Protein AF-J8PWW9-F1 (afdb_monomer_lite)

Foldseek 3Di:
DDDDDPDDDPPPVVVVVVVVVVVVVVVVVVLVVLVVPQDCVLCPQQQPPPDDDDDDPDDDDDDDDDPPPPPDPDDPVSHRDSVSSVVSSVVVVVVVVVVVVVVQVVQLVVLVVVVVVCVVVVNDDPPDDSPDDPVQVVCLVVLDDDNVVVPVPDDDDDDDPPPDPDPDDPDDDDDDD

Structure (mmCIF, N/CA/C/O backbone):
data_AF-J8PWW9-F1
#
_entry.id   AF-J8PWW9-F1
#
loop_
_atom_site.group_PDB
_atom_site.id
_atom_site.type_symbol
_atom_site.label_atom_id
_atom_site.label_alt_id
_atom_site.label_comp_id
_atom_site.label_asym_id
_atom_site.label_entity_id
_atom_site.label_seq_id
_atom_site.pdbx_PDB_ins_code
_atom_site.Cartn_x
_atom_site.Cartn_y
_atom_site.Cartn_z
_atom_site.occupancy
_atom_site.B_iso_or_equiv
_atom_site.auth_seq_id
_atom_site.auth_comp_id
_atom_site.auth_asym_id
_atom_site.auth_atom_id
_atom_site.pdbx_PDB_model_num
ATOM 1 N N . MET A 1 1 ? 54.113 -36.317 -34.801 1.00 42.38 1 MET A N 1
ATOM 2 C CA . MET A 1 1 ? 52.653 -36.219 -35.008 1.00 42.38 1 MET A CA 1
ATOM 3 C C . MET A 1 1 ? 52.014 -35.922 -33.661 1.00 42.38 1 MET A C 1
ATOM 5 O O . MET A 1 1 ? 51.832 -36.838 -32.875 1.00 42.38 1 MET A O 1
ATOM 9 N N . SER A 1 2 ? 51.782 -34.647 -33.346 1.00 38.81 2 SER A N 1
ATOM 10 C CA . SER A 1 2 ? 51.121 -34.211 -32.109 1.00 38.81 2 SER A CA 1
ATOM 11 C C . SER A 1 2 ? 49.740 -33.668 -32.465 1.00 38.81 2 SER A C 1
ATOM 13 O O . SER A 1 2 ? 49.610 -32.582 -33.026 1.00 38.81 2 SER A O 1
ATOM 15 N N . SER A 1 3 ? 48.723 -34.479 -32.206 1.00 50.66 3 SER A N 1
ATOM 16 C CA . SER A 1 3 ? 47.309 -34.179 -32.407 1.00 50.66 3 SER A CA 1
ATOM 17 C C . SER A 1 3 ? 46.815 -33.179 -31.358 1.00 50.66 3 SER A C 1
ATOM 19 O O . SER A 1 3 ? 46.831 -33.467 -30.164 1.00 50.66 3 SER A O 1
ATOM 21 N N . ILE A 1 4 ? 46.377 -32.008 -31.820 1.00 52.16 4 ILE A N 1
ATOM 22 C CA . ILE A 1 4 ? 45.675 -30.998 -31.020 1.00 52.16 4 ILE A CA 1
ATOM 23 C C . ILE A 1 4 ? 44.234 -31.490 -30.808 1.00 52.16 4 ILE A C 1
ATOM 25 O O . ILE A 1 4 ? 43.576 -31.813 -31.801 1.00 52.16 4 ILE A O 1
ATOM 29 N N . PRO A 1 5 ? 43.705 -31.554 -29.573 1.00 50.34 5 PRO A N 1
ATOM 30 C CA . PRO A 1 5 ? 42.305 -31.882 -29.365 1.00 50.34 5 PRO A CA 1
ATOM 31 C C . PRO A 1 5 ? 41.443 -30.675 -29.755 1.00 50.34 5 PRO A C 1
ATOM 33 O O . PRO A 1 5 ? 41.439 -29.642 -29.088 1.00 50.34 5 PRO A O 1
ATOM 36 N N . VAL A 1 6 ? 40.712 -30.808 -30.862 1.00 56.56 6 VAL A N 1
ATOM 37 C CA . VAL A 1 6 ? 39.581 -29.939 -31.204 1.00 56.56 6 VAL A CA 1
ATOM 38 C C . VAL A 1 6 ? 38.435 -30.301 -30.266 1.00 56.56 6 VAL A C 1
ATOM 40 O O . VAL A 1 6 ? 37.870 -31.387 -30.357 1.00 56.56 6 VAL A O 1
ATOM 43 N N . GLY A 1 7 ? 38.118 -29.398 -29.344 1.00 53.09 7 GLY A N 1
ATOM 44 C CA . GLY A 1 7 ? 37.083 -29.611 -28.340 1.00 53.09 7 GLY A CA 1
ATOM 45 C C . GLY A 1 7 ? 36.579 -28.301 -27.754 1.00 53.09 7 GLY A C 1
ATOM 46 O O . GLY A 1 7 ? 36.635 -28.113 -26.546 1.00 53.09 7 GLY A O 1
ATOM 47 N N . THR A 1 8 ? 36.082 -27.400 -28.602 1.00 55.12 8 THR A N 1
ATOM 48 C CA . THR A 1 8 ? 35.244 -26.287 -28.141 1.00 55.12 8 THR A CA 1
ATOM 49 C C . THR A 1 8 ? 33.968 -26.287 -28.961 1.00 55.12 8 THR A C 1
ATOM 51 O O . THR A 1 8 ? 33.931 -25.822 -30.097 1.00 55.12 8 THR A O 1
ATOM 54 N N . ASP A 1 9 ? 32.934 -26.876 -28.374 1.00 54.41 9 ASP A N 1
ATOM 55 C CA . ASP A 1 9 ? 31.590 -26.963 -28.925 1.00 54.41 9 ASP A CA 1
ATOM 56 C C . ASP A 1 9 ? 30.996 -25.544 -29.095 1.00 54.41 9 ASP A C 1
ATOM 58 O O . ASP A 1 9 ? 30.795 -24.839 -28.099 1.00 54.41 9 ASP A O 1
ATOM 62 N N . PRO A 1 10 ? 30.670 -25.082 -30.318 1.00 52.47 10 PRO A N 1
ATOM 63 C CA . PRO A 1 10 ? 30.084 -23.757 -30.548 1.00 52.47 10 PRO A CA 1
ATOM 64 C C . PRO A 1 10 ? 28.607 -23.658 -30.106 1.00 52.47 10 PRO A C 1
ATOM 66 O O . PRO A 1 10 ? 27.978 -22.611 -30.254 1.00 52.47 10 PRO A O 1
ATOM 69 N N . GLY A 1 11 ? 28.027 -24.729 -29.550 1.00 50.03 11 GLY A N 1
ATOM 70 C CA . GLY A 1 11 ? 26.614 -24.803 -29.161 1.00 50.03 11 GLY A CA 1
ATOM 71 C C . GLY A 1 11 ? 26.258 -24.182 -27.802 1.00 50.03 11 GLY A C 1
ATOM 72 O O . GLY A 1 11 ? 25.089 -23.871 -27.563 1.00 50.03 11 GLY A O 1
ATOM 73 N N . SER A 1 12 ? 27.234 -23.960 -26.915 1.00 50.62 12 SER A N 1
ATOM 74 C CA . SER A 1 12 ? 26.967 -23.511 -25.534 1.00 50.62 12 SER A CA 1
ATOM 75 C C . SER A 1 12 ? 26.625 -22.012 -25.429 1.00 50.62 12 SER A C 1
ATOM 77 O O . SER A 1 12 ? 25.841 -21.591 -24.575 1.00 50.62 12 SER A O 1
ATOM 79 N N . CYS A 1 13 ? 27.113 -21.176 -26.350 1.00 50.19 13 CYS A N 1
ATOM 80 C CA . CYS A 1 13 ? 26.814 -19.740 -26.335 1.00 50.19 13 CYS A CA 1
ATOM 81 C C . CYS A 1 13 ? 25.359 -19.440 -26.759 1.00 50.19 13 CYS A C 1
ATOM 83 O O . CYS A 1 13 ? 24.680 -18.634 -26.125 1.00 50.19 13 CYS A O 1
ATOM 85 N N . GLY A 1 14 ? 24.823 -20.143 -27.764 1.00 55.00 14 GLY A N 1
ATOM 86 C CA . GLY A 1 14 ? 23.484 -19.892 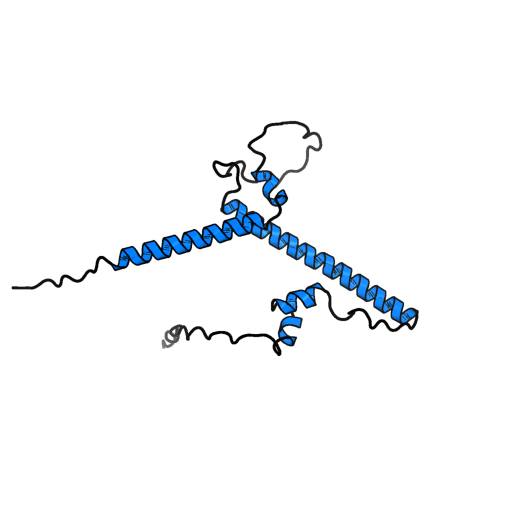-28.319 1.00 55.00 14 GLY A CA 1
ATOM 87 C C . GLY A 1 14 ? 22.311 -20.235 -27.389 1.00 55.00 14 GLY A C 1
ATOM 88 O O . GLY A 1 14 ? 21.260 -19.589 -27.456 1.00 55.00 14 GLY A O 1
ATOM 89 N N . ALA A 1 15 ? 22.469 -21.223 -26.504 1.00 58.00 15 ALA A N 1
ATOM 90 C CA . ALA A 1 15 ? 21.445 -21.586 -25.520 1.00 58.00 15 ALA A CA 1
ATOM 91 C C . ALA A 1 15 ? 21.308 -20.523 -24.413 1.00 58.00 15 ALA A C 1
ATOM 93 O O . ALA A 1 15 ? 20.187 -20.169 -24.031 1.00 58.00 15 ALA A O 1
ATOM 94 N N . ASN A 1 16 ? 22.434 -19.951 -23.975 1.00 62.50 16 ASN A N 1
ATOM 95 C CA . ASN A 1 16 ? 22.468 -18.883 -22.977 1.00 62.50 16 ASN A CA 1
ATOM 96 C C . ASN A 1 16 ? 21.781 -17.604 -23.484 1.00 62.50 16 ASN A C 1
ATOM 98 O O . ASN A 1 16 ? 20.900 -17.079 -22.806 1.00 62.50 16 ASN A O 1
ATOM 102 N N . PHE A 1 17 ? 22.042 -17.179 -24.728 1.00 67.88 17 PHE A N 1
ATOM 103 C CA . PHE A 1 17 ? 21.382 -15.997 -25.310 1.00 67.88 17 PHE A CA 1
ATOM 104 C C . PHE A 1 17 ? 19.859 -16.142 -25.448 1.00 67.88 17 PHE A C 1
ATOM 106 O O . PHE A 1 17 ? 19.117 -15.174 -25.259 1.00 67.88 17 PHE A O 1
ATOM 113 N N . LYS A 1 18 ? 19.360 -17.346 -25.764 1.00 75.69 18 LYS A N 1
ATOM 114 C CA . LYS A 1 18 ? 17.912 -17.614 -25.828 1.00 75.69 18 LYS A CA 1
ATOM 115 C C . LYS A 1 18 ? 17.270 -17.562 -24.444 1.00 75.69 18 LYS A C 1
ATOM 117 O O . LYS A 1 18 ? 16.161 -17.043 -24.312 1.00 75.69 18 LYS A O 1
ATOM 122 N N . ASN A 1 19 ? 17.949 -18.092 -23.427 1.00 83.56 19 ASN A N 1
ATOM 123 C CA . ASN A 1 19 ? 17.467 -18.029 -22.052 1.00 83.56 19 ASN A CA 1
ATOM 124 C C . ASN A 1 19 ? 17.477 -16.584 -21.534 1.00 83.56 19 ASN A C 1
ATOM 126 O O . ASN A 1 19 ? 16.477 -16.118 -20.994 1.00 83.56 19 ASN A O 1
ATOM 130 N N . ASP A 1 20 ? 18.536 -15.825 -21.811 1.00 90.81 20 ASP A N 1
ATOM 131 C CA . ASP A 1 20 ? 18.619 -14.414 -21.434 1.00 90.81 20 ASP A CA 1
ATOM 132 C C . ASP A 1 20 ? 17.569 -13.554 -22.123 1.00 90.81 20 ASP A C 1
ATOM 134 O O . ASP A 1 20 ? 16.954 -12.705 -21.478 1.00 90.81 20 ASP A O 1
ATOM 138 N N . ARG A 1 21 ? 17.281 -13.807 -23.402 1.00 92.06 21 ARG A N 1
ATOM 139 C CA . ARG A 1 21 ? 16.175 -13.130 -24.083 1.00 92.06 21 ARG A CA 1
ATOM 140 C C . ARG A 1 21 ? 14.848 -13.387 -23.366 1.00 92.06 21 ARG A C 1
ATOM 142 O O . ARG A 1 21 ? 14.196 -12.428 -22.970 1.00 92.06 21 ARG A O 1
ATOM 149 N N . LYS A 1 22 ? 14.523 -14.655 -23.083 1.00 92.75 22 LYS A N 1
ATOM 150 C CA . LYS A 1 22 ? 13.310 -15.027 -22.332 1.00 92.75 22 LYS A CA 1
ATOM 151 C C . LYS A 1 22 ? 13.265 -14.400 -20.935 1.00 92.75 22 LYS A C 1
ATOM 153 O O . LYS A 1 22 ? 12.196 -13.995 -20.490 1.00 92.75 22 LYS A O 1
ATOM 158 N N . ARG A 1 23 ? 14.398 -14.321 -20.229 1.00 94.81 23 ARG A N 1
ATOM 159 C CA . ARG A 1 23 ? 14.486 -13.677 -18.907 1.00 94.81 23 ARG A CA 1
ATOM 160 C C . ARG A 1 23 ? 14.200 -12.180 -18.991 1.00 94.81 23 ARG A C 1
ATOM 162 O O . ARG A 1 23 ? 13.409 -11.681 -18.196 1.00 94.81 23 ARG A O 1
ATOM 169 N N . ARG A 1 24 ? 14.800 -11.474 -19.955 1.00 93.69 24 ARG A N 1
ATOM 170 C CA . ARG A 1 24 ? 14.558 -10.036 -20.169 1.00 93.69 24 ARG A CA 1
ATOM 171 C C . ARG A 1 24 ? 13.111 -9.751 -20.548 1.00 93.69 24 ARG A C 1
ATOM 173 O O . ARG A 1 24 ? 12.552 -8.784 -20.044 1.00 93.69 24 ARG A O 1
ATOM 180 N N . ASP A 1 25 ? 12.521 -10.586 -21.397 1.00 94.19 25 ASP A N 1
ATOM 181 C CA . ASP A 1 25 ? 11.130 -10.428 -21.824 1.00 94.19 25 ASP A CA 1
ATOM 182 C C . ASP A 1 25 ? 10.190 -10.601 -20.620 1.00 94.19 25 ASP A C 1
ATOM 184 O O . ASP A 1 25 ? 9.437 -9.685 -20.309 1.00 94.19 25 ASP A O 1
ATOM 188 N N . LYS A 1 26 ? 10.373 -11.659 -19.814 1.00 95.94 26 LYS A N 1
ATOM 189 C CA . LYS A 1 26 ? 9.625 -11.846 -18.555 1.00 95.94 26 LYS A CA 1
ATOM 190 C C . LYS A 1 26 ? 9.756 -10.666 -17.587 1.00 95.94 26 LYS A C 1
ATOM 192 O O . LYS A 1 26 ? 8.779 -10.290 -16.950 1.00 95.94 26 LYS A O 1
ATOM 197 N N . ILE A 1 27 ? 10.956 -10.098 -17.436 1.00 95.31 27 ILE A N 1
ATOM 198 C CA . ILE A 1 27 ? 11.171 -8.919 -16.579 1.00 95.31 27 ILE A CA 1
ATOM 199 C C . ILE A 1 27 ? 10.399 -7.715 -17.125 1.00 95.31 27 ILE A C 1
ATOM 201 O O . ILE A 1 27 ? 9.770 -6.990 -16.358 1.00 95.31 27 ILE A O 1
ATOM 205 N N . ASN A 1 28 ? 10.424 -7.503 -18.441 1.00 94.12 28 ASN A N 1
ATOM 206 C CA . ASN A 1 28 ? 9.694 -6.406 -19.067 1.00 94.12 28 ASN A CA 1
ATOM 207 C C . ASN A 1 28 ? 8.186 -6.555 -18.884 1.00 94.12 28 ASN A C 1
ATOM 209 O O . ASN A 1 28 ? 7.540 -5.566 -18.547 1.00 94.12 28 ASN A O 1
ATOM 213 N N . ASP A 1 29 ? 7.659 -7.769 -19.040 1.00 96.00 29 ASP A N 1
ATOM 214 C CA . ASP A 1 29 ? 6.240 -8.059 -18.840 1.00 96.00 29 ASP A CA 1
ATOM 215 C C . ASP A 1 29 ? 5.812 -7.705 -17.409 1.00 96.00 29 ASP A C 1
ATOM 217 O O . ASP A 1 29 ? 4.815 -7.015 -17.216 1.00 96.00 29 ASP A O 1
ATOM 221 N N . ARG A 1 30 ? 6.618 -8.070 -16.400 1.00 96.31 30 ARG A N 1
ATOM 222 C CA . ARG A 1 30 ? 6.348 -7.715 -14.994 1.00 96.31 30 ARG A CA 1
ATOM 223 C C . ARG A 1 30 ? 6.423 -6.214 -14.723 1.00 96.31 30 ARG A C 1
ATOM 225 O O . ARG A 1 30 ? 5.617 -5.697 -13.958 1.00 96.31 30 ARG A O 1
ATOM 232 N N . ILE A 1 31 ? 7.354 -5.495 -15.353 1.00 94.88 31 ILE A N 1
ATOM 233 C CA . ILE A 1 31 ? 7.420 -4.027 -15.235 1.00 94.88 31 ILE A CA 1
ATOM 234 C C . ILE A 1 31 ? 6.180 -3.377 -15.874 1.00 94.88 31 ILE A C 1
ATOM 236 O O . ILE A 1 31 ? 5.662 -2.395 -15.351 1.00 94.88 31 ILE A O 1
ATOM 240 N N . GLN A 1 32 ? 5.685 -3.912 -16.991 1.00 92.81 32 GLN A N 1
ATOM 241 C CA . GLN A 1 32 ? 4.477 -3.395 -17.642 1.00 92.81 32 GLN A CA 1
ATOM 242 C C . GLN A 1 32 ? 3.203 -3.721 -16.856 1.00 92.81 32 GLN A C 1
ATOM 244 O O . GLN A 1 32 ? 2.330 -2.864 -16.735 1.00 92.81 32 GLN A O 1
ATOM 249 N N . GLU A 1 33 ? 3.116 -4.920 -16.280 1.00 95.31 33 GLU A N 1
ATOM 250 C CA . GLU A 1 33 ? 2.051 -5.293 -15.345 1.00 95.31 33 GLU A CA 1
ATOM 251 C C . GLU A 1 33 ? 2.013 -4.318 -14.161 1.00 95.31 33 GLU A C 1
ATOM 253 O O . GLU A 1 33 ? 0.958 -3.778 -13.837 1.00 95.31 33 GLU A O 1
ATOM 258 N N . LEU A 1 34 ? 3.174 -3.992 -13.588 1.00 94.81 34 LEU A N 1
ATOM 259 C CA . LEU A 1 34 ? 3.286 -3.043 -12.483 1.00 94.81 34 LEU A CA 1
ATOM 260 C C . LEU A 1 34 ? 2.765 -1.643 -12.846 1.00 94.81 34 LEU A C 1
ATOM 262 O O . LEU A 1 34 ? 2.011 -1.050 -12.078 1.00 94.81 34 LEU A O 1
ATOM 266 N N . LEU A 1 35 ? 3.087 -1.148 -14.045 1.00 93.00 35 LEU A N 1
ATOM 267 C CA . LEU A 1 35 ? 2.533 0.108 -14.566 1.00 93.00 35 LEU A CA 1
ATOM 268 C C . LEU A 1 35 ? 0.997 0.077 -14.665 1.00 93.00 35 LEU A C 1
ATOM 270 O O . LEU A 1 35 ? 0.364 1.118 -14.516 1.00 93.00 35 LEU A O 1
ATOM 274 N N . SER A 1 36 ? 0.391 -1.085 -14.926 1.00 92.69 36 SER A N 1
ATOM 275 C CA . SER A 1 36 ? -1.069 -1.205 -15.039 1.00 92.69 36 SER A CA 1
ATOM 276 C C . SER A 1 36 ? -1.799 -1.205 -13.692 1.00 92.69 36 SER A C 1
ATOM 278 O O . SER A 1 36 ? -2.957 -0.797 -13.637 1.00 92.69 36 SER A O 1
ATOM 280 N N . VAL A 1 37 ? -1.127 -1.641 -12.621 1.00 95.50 37 VAL A N 1
ATOM 281 C CA . VAL A 1 37 ? -1.698 -1.734 -11.266 1.00 95.50 37 VAL A CA 1
ATOM 282 C C . VAL A 1 37 ? -1.619 -0.398 -10.527 1.00 95.50 37 VAL A C 1
ATOM 284 O O . VAL A 1 37 ? -2.511 -0.068 -9.750 1.00 95.50 37 VAL A O 1
ATOM 287 N N . ILE A 1 38 ? -0.560 0.379 -10.760 1.00 93.81 38 ILE A N 1
ATOM 288 C CA . ILE A 1 38 ? -0.359 1.665 -10.089 1.00 93.81 38 ILE A CA 1
ATOM 289 C C . ILE A 1 38 ? -1.336 2.713 -10.664 1.00 93.81 38 ILE A C 1
ATOM 291 O O . ILE A 1 38 ? -1.395 2.885 -11.888 1.00 93.81 38 ILE A O 1
ATOM 295 N N . PRO A 1 39 ? -2.077 3.460 -9.821 1.00 94.00 39 PRO A N 1
ATOM 296 C CA . PRO A 1 39 ? -2.994 4.494 -10.285 1.00 94.00 39 PRO A CA 1
ATOM 297 C C . PRO A 1 39 ? -2.291 5.560 -11.128 1.00 94.00 39 PRO A C 1
ATOM 299 O O . PRO A 1 39 ? -1.172 5.981 -10.836 1.00 94.00 39 PRO A O 1
ATOM 302 N N . ARG A 1 40 ? -2.974 6.055 -12.167 1.00 89.44 40 ARG A N 1
ATOM 303 C CA . ARG A 1 40 ? -2.396 7.027 -13.115 1.00 89.44 40 ARG A CA 1
ATOM 304 C C . ARG A 1 40 ? -1.975 8.339 -12.455 1.00 89.44 40 ARG A C 1
ATOM 306 O O . ARG A 1 40 ? -1.079 8.999 -12.976 1.00 89.44 40 ARG A O 1
ATOM 313 N N . ASP A 1 41 ? -2.571 8.685 -11.318 1.00 90.50 41 ASP A N 1
ATOM 314 C CA . ASP A 1 41 ? -2.248 9.895 -10.560 1.00 90.50 41 ASP A CA 1
ATOM 315 C C . ASP A 1 41 ? -0.801 9.904 -10.054 1.00 90.50 41 ASP A C 1
ATOM 317 O O . ASP A 1 41 ? -0.160 10.953 -10.086 1.00 90.50 41 ASP A O 1
ATOM 321 N N . PHE A 1 42 ? -0.239 8.733 -9.725 1.00 90.94 42 PHE A N 1
ATOM 322 C CA . PHE A 1 42 ? 1.184 8.575 -9.383 1.00 90.94 42 PHE A CA 1
ATOM 323 C C . PHE A 1 42 ? 2.108 8.897 -10.567 1.00 90.94 42 PHE A C 1
ATOM 325 O O . PHE A 1 42 ? 3.300 9.146 -10.404 1.00 90.94 42 PHE A O 1
ATOM 332 N N . PHE A 1 43 ? 1.562 8.951 -11.784 1.00 89.31 43 PHE A N 1
ATOM 333 C CA . PHE A 1 43 ? 2.313 9.255 -12.993 1.00 89.31 43 PHE A CA 1
ATOM 334 C C . PHE A 1 43 ? 1.969 10.597 -13.642 1.00 89.31 43 PHE A C 1
ATOM 336 O O . PHE A 1 43 ? 2.481 10.895 -14.725 1.00 89.31 43 PHE A O 1
ATOM 343 N N . ARG A 1 44 ? 1.127 11.422 -13.010 1.00 84.94 44 ARG A N 1
ATOM 344 C CA . ARG A 1 44 ? 0.666 12.701 -13.574 1.00 84.94 44 ARG A CA 1
ATOM 345 C C . ARG A 1 44 ? 1.826 13.603 -14.007 1.00 84.94 44 ARG A C 1
ATOM 347 O O . ARG A 1 44 ? 1.814 14.124 -15.120 1.00 84.94 44 ARG A O 1
ATOM 354 N N . ASP A 1 45 ? 2.861 13.686 -13.173 1.00 80.62 45 ASP A N 1
ATOM 355 C CA . ASP A 1 45 ? 4.071 14.481 -13.424 1.00 80.62 45 ASP A CA 1
ATOM 356 C C . ASP A 1 45 ? 4.867 13.985 -14.652 1.00 80.62 45 ASP A C 1
ATOM 358 O O . ASP A 1 45 ? 5.629 14.744 -15.251 1.00 80.62 45 ASP A O 1
ATOM 362 N N . TYR A 1 46 ? 4.690 12.721 -15.056 1.00 76.50 46 TYR A N 1
ATOM 363 C CA . TYR A 1 46 ? 5.405 12.110 -16.183 1.00 76.50 46 TYR A CA 1
ATOM 364 C C . TYR A 1 46 ? 4.621 12.159 -17.501 1.00 76.50 46 TYR A C 1
ATOM 366 O O . TYR A 1 46 ? 5.241 12.163 -18.563 1.00 76.50 46 TYR A O 1
ATOM 374 N N . TYR A 1 47 ? 3.286 12.234 -17.453 1.00 72.81 47 TYR A N 1
ATOM 375 C CA . TYR A 1 47 ? 2.431 12.330 -18.646 1.00 72.81 47 TYR A CA 1
ATOM 376 C C . TYR A 1 47 ? 2.248 13.769 -19.167 1.00 72.81 47 TYR A C 1
ATOM 378 O O . TYR A 1 47 ? 1.865 13.968 -20.319 1.00 72.81 47 TYR A O 1
ATOM 386 N N . GLY A 1 48 ? 2.537 14.785 -18.349 1.00 61.25 48 GLY A N 1
ATOM 387 C CA . GLY A 1 48 ? 2.198 16.191 -18.616 1.00 61.25 48 GLY A CA 1
ATOM 388 C C . GLY A 1 48 ? 3.045 16.947 -19.650 1.00 61.25 48 GLY A C 1
ATOM 389 O O . GLY A 1 48 ? 2.881 18.154 -19.772 1.00 61.25 48 GLY A O 1
ATOM 390 N N . ASN A 1 49 ? 3.945 16.301 -20.401 1.00 56.94 49 ASN A N 1
ATOM 391 C CA . ASN A 1 49 ? 4.871 17.016 -21.297 1.00 56.94 49 ASN A CA 1
ATOM 392 C C . ASN A 1 49 ? 4.471 17.024 -22.790 1.00 56.94 49 ASN A C 1
ATOM 394 O O . ASN A 1 49 ? 5.269 17.443 -23.622 1.00 56.94 49 ASN A O 1
ATOM 398 N N . SER A 1 50 ? 3.275 16.544 -23.164 1.00 56.12 50 SER A N 1
ATOM 399 C CA . SER A 1 50 ? 2.802 16.545 -24.571 1.00 56.12 50 SER A CA 1
ATOM 400 C C . SER A 1 50 ? 1.696 17.560 -24.894 1.00 56.12 50 SER A C 1
ATOM 402 O O . SER A 1 50 ? 1.267 17.628 -26.040 1.00 56.12 50 SER A O 1
ATOM 404 N N . GLY A 1 51 ? 1.249 18.379 -23.940 1.00 48.34 51 GLY A N 1
ATOM 405 C CA . GLY A 1 51 ? 0.209 19.383 -24.183 1.00 48.34 51 GLY A CA 1
ATOM 406 C C . GLY A 1 51 ? 0.414 20.616 -23.319 1.00 48.34 51 GLY A C 1
ATOM 407 O O . GLY A 1 51 ? 0.096 20.616 -22.138 1.00 48.34 51 GLY A O 1
ATOM 408 N N . SER A 1 52 ? 0.964 21.666 -23.911 1.00 55.38 52 SER A N 1
ATOM 409 C CA . SER A 1 52 ? 1.087 22.995 -23.319 1.00 55.38 52 SER A CA 1
ATOM 410 C C . SER A 1 52 ? -0.266 23.569 -22.871 1.00 55.38 52 SER A C 1
ATOM 412 O O . SER A 1 52 ? -1.142 23.764 -23.714 1.00 55.38 52 SER A O 1
ATOM 414 N N . ASN A 1 53 ? -0.394 23.974 -21.605 1.00 43.91 53 ASN A N 1
ATOM 415 C CA . ASN A 1 53 ? -0.996 25.267 -21.274 1.00 43.91 53 ASN A CA 1
ATOM 416 C C . ASN A 1 53 ? -0.500 25.755 -19.906 1.00 43.91 53 ASN A C 1
ATOM 418 O O . ASN A 1 53 ? -0.815 25.197 -18.859 1.00 43.91 53 ASN A O 1
ATOM 422 N N . ASP A 1 54 ? 0.332 26.784 -19.970 1.00 52.34 54 ASP A N 1
ATOM 423 C CA . ASP A 1 54 ? 0.624 27.712 -18.894 1.00 52.34 54 ASP A CA 1
ATOM 424 C C . ASP A 1 54 ? -0.669 28.451 -18.527 1.00 52.34 54 ASP A C 1
ATOM 426 O O . ASP A 1 54 ? -1.126 29.301 -19.287 1.00 52.34 54 ASP A O 1
ATOM 430 N N . THR A 1 55 ? -1.308 28.108 -17.407 1.00 49.88 55 THR A N 1
ATOM 431 C CA . THR A 1 55 ? -2.132 29.077 -16.672 1.00 49.88 55 THR A CA 1
ATOM 432 C C . THR A 1 55 ? -2.323 28.644 -15.219 1.00 49.88 55 THR A C 1
ATOM 434 O O . THR A 1 55 ? -2.812 27.551 -14.946 1.00 49.88 55 THR A O 1
ATOM 437 N N . LEU A 1 56 ? -2.020 29.580 -14.310 1.00 48.34 56 LEU A N 1
ATOM 438 C CA . LEU A 1 56 ? -2.362 29.617 -12.879 1.00 48.34 56 LEU A CA 1
ATOM 439 C C . LEU A 1 56 ? -1.388 28.916 -11.917 1.00 48.34 56 LEU A C 1
ATOM 441 O O . LEU A 1 56 ? -1.750 28.013 -11.168 1.00 48.34 56 LEU A O 1
ATOM 445 N N . SER A 1 57 ? -0.164 29.444 -11.850 1.00 45.31 57 SER A N 1
ATOM 446 C CA . SER A 1 57 ? 0.631 29.437 -10.617 1.00 45.31 57 SER A CA 1
ATOM 447 C C . SER A 1 57 ? 0.753 30.870 -10.099 1.00 45.31 57 SER A C 1
ATOM 449 O O . SER A 1 57 ? 1.784 31.517 -10.269 1.00 45.31 57 SER A O 1
ATOM 451 N N . GLU A 1 58 ? -0.299 31.359 -9.446 1.00 43.56 58 GLU A N 1
ATOM 452 C CA . GLU A 1 58 ? -0.209 32.521 -8.566 1.00 43.56 58 GLU A CA 1
ATOM 453 C C . GLU A 1 58 ? -0.700 32.128 -7.176 1.00 43.56 58 GLU A C 1
ATOM 455 O O . GLU A 1 58 ? -1.895 31.974 -6.938 1.00 43.56 58 GLU A O 1
ATOM 460 N N . SER A 1 59 ? 0.252 31.882 -6.276 1.00 43.16 59 SER A N 1
ATOM 461 C CA . SER A 1 59 ? 0.311 32.452 -4.921 1.00 43.16 59 SER A CA 1
ATOM 462 C C . SER A 1 59 ? 1.329 31.698 -4.058 1.00 43.16 59 SER A C 1
ATOM 464 O O . SER A 1 59 ? 1.318 30.473 -3.966 1.00 43.16 59 SER A O 1
ATOM 466 N N . THR A 1 60 ? 2.154 32.482 -3.357 1.00 46.00 60 THR A N 1
ATOM 467 C CA . THR A 1 60 ? 3.072 32.139 -2.246 1.00 46.00 60 THR A CA 1
ATOM 468 C C . THR A 1 60 ? 4.574 32.110 -2.589 1.00 46.00 60 THR A C 1
ATOM 470 O O . THR A 1 60 ? 5.129 31.067 -2.938 1.00 46.00 60 THR A O 1
ATOM 473 N N . PRO A 1 61 ? 5.288 33.242 -2.421 1.00 43.97 61 PRO A N 1
ATOM 474 C CA . PRO A 1 61 ? 6.744 33.265 -2.408 1.00 43.97 61 PRO A CA 1
ATOM 475 C C . PRO A 1 61 ? 7.237 32.831 -1.020 1.00 43.97 61 PRO A C 1
ATOM 477 O O . PRO A 1 61 ? 7.210 33.618 -0.079 1.00 43.97 61 PRO A O 1
ATOM 480 N N . GLY A 1 62 ? 7.670 31.577 -0.864 1.00 40.75 62 GLY A N 1
ATOM 481 C CA . GLY A 1 62 ? 8.260 31.149 0.410 1.00 40.75 62 GLY A CA 1
ATOM 482 C C . GLY A 1 62 ? 8.189 29.662 0.730 1.00 40.75 62 GLY A C 1
ATOM 483 O O . GLY A 1 62 ? 7.729 29.303 1.804 1.00 40.75 62 GLY A O 1
ATOM 484 N N . ALA A 1 63 ? 8.666 28.790 -0.156 1.00 39.94 63 ALA A N 1
ATOM 485 C CA . ALA A 1 63 ? 9.024 27.427 0.235 1.00 39.94 63 ALA A CA 1
ATOM 486 C C . ALA A 1 63 ? 10.213 26.951 -0.607 1.00 39.94 63 ALA A C 1
ATOM 488 O O . ALA A 1 63 ? 10.075 26.441 -1.716 1.00 39.94 63 ALA A O 1
ATOM 489 N N . LEU A 1 64 ? 11.409 27.186 -0.071 1.00 43.41 64 LEU A N 1
ATOM 490 C CA . LEU A 1 64 ? 12.640 26.555 -0.521 1.00 43.41 64 LEU A CA 1
ATOM 491 C C . LEU A 1 64 ? 12.591 25.061 -0.172 1.00 43.41 64 LEU A C 1
ATOM 493 O O . LEU A 1 64 ? 12.405 24.710 0.989 1.00 43.41 64 LEU A O 1
ATOM 497 N N . GLY A 1 65 ? 12.859 24.210 -1.164 1.00 49.78 65 GLY A N 1
ATOM 498 C CA . GLY A 1 65 ? 13.388 22.862 -0.947 1.00 49.78 65 GLY A CA 1
ATOM 499 C C . GLY A 1 65 ? 12.445 21.714 -1.303 1.00 49.78 65 GLY A C 1
ATOM 500 O O . GLY A 1 65 ? 11.554 21.387 -0.532 1.00 49.78 65 GLY A O 1
ATOM 501 N N . LEU A 1 66 ? 12.745 21.060 -2.438 1.00 43.88 66 LEU A N 1
ATOM 502 C CA . LEU A 1 66 ? 12.656 19.605 -2.704 1.00 43.88 66 LEU A CA 1
ATOM 503 C C . LEU A 1 66 ? 11.975 19.196 -4.027 1.00 43.88 66 LEU A C 1
ATOM 505 O O . LEU A 1 66 ? 12.006 18.025 -4.390 1.00 43.88 66 LEU A O 1
ATOM 509 N N . SER A 1 67 ? 11.463 20.116 -4.842 1.00 43.94 67 SER A N 1
ATOM 510 C CA . SER A 1 67 ? 10.870 19.764 -6.147 1.00 43.94 67 SER A CA 1
ATOM 511 C C . SER A 1 67 ? 11.881 19.704 -7.303 1.00 43.94 67 SER A C 1
ATOM 513 O O . SER A 1 67 ? 11.574 20.067 -8.433 1.00 43.94 67 SER A O 1
ATOM 515 N N . SER A 1 68 ? 13.076 19.156 -7.073 1.00 47.78 68 SER A N 1
ATOM 516 C CA . SER A 1 68 ? 13.955 18.719 -8.170 1.00 47.78 68 SER A CA 1
ATOM 517 C C . SER A 1 68 ? 13.565 17.308 -8.630 1.00 47.78 68 SER A C 1
ATOM 519 O O . SER A 1 68 ? 14.410 16.419 -8.723 1.00 47.78 68 SER A O 1
ATOM 521 N N . LYS A 1 69 ? 12.273 17.074 -8.914 1.00 52.41 69 LYS A N 1
ATOM 522 C CA . LYS A 1 69 ? 11.859 15.903 -9.697 1.00 52.41 69 LYS A CA 1
ATOM 523 C C . LYS A 1 69 ? 12.387 16.129 -11.112 1.00 52.41 69 LYS A C 1
ATOM 525 O O . LYS A 1 69 ? 11.991 17.066 -11.800 1.00 52.41 69 LYS A O 1
ATOM 530 N N . THR A 1 70 ? 13.353 15.309 -11.502 1.00 50.84 70 THR A N 1
ATOM 531 C CA . THR A 1 70 ? 14.071 15.353 -12.777 1.00 50.84 70 THR A CA 1
ATOM 532 C C . THR A 1 70 ? 13.109 15.451 -13.964 1.00 50.84 70 THR A C 1
ATOM 534 O O . THR A 1 70 ? 12.444 14.497 -14.368 1.00 50.84 70 THR A O 1
ATOM 537 N N . LYS A 1 71 ? 13.044 16.665 -14.512 1.00 50.75 71 LYS A N 1
ATOM 538 C CA . LYS A 1 71 ? 12.233 17.088 -15.651 1.00 50.75 71 LYS A CA 1
ATOM 539 C C . LYS A 1 71 ? 12.611 16.277 -16.902 1.00 50.75 71 LYS A C 1
ATOM 541 O O . LYS A 1 71 ? 13.744 16.351 -17.362 1.00 50.75 71 LYS A O 1
ATOM 546 N N . GLY A 1 72 ? 11.655 15.526 -17.458 1.00 55.84 72 GLY A N 1
ATOM 547 C CA . GLY A 1 72 ? 11.663 15.100 -18.866 1.00 55.84 72 GLY A CA 1
ATOM 548 C C . GLY A 1 72 ? 12.465 13.848 -19.256 1.00 55.84 72 GLY A C 1
ATOM 549 O O . GLY A 1 72 ? 13.193 13.895 -20.239 1.00 55.84 72 GLY A O 1
ATOM 550 N N . THR A 1 73 ? 12.312 12.712 -18.563 1.00 56.62 73 THR A N 1
ATOM 551 C CA . THR A 1 73 ? 12.941 11.428 -18.976 1.00 56.62 73 THR A CA 1
ATOM 552 C C . THR A 1 73 ? 11.950 10.357 -19.454 1.00 56.62 73 THR A C 1
ATOM 554 O O . THR A 1 73 ? 12.271 9.168 -19.461 1.00 56.62 73 THR A O 1
ATOM 557 N N . GLY A 1 74 ? 10.734 10.752 -19.848 1.00 61.56 74 GLY A N 1
ATOM 558 C CA . GLY A 1 74 ? 9.755 9.838 -20.446 1.00 61.56 74 GLY A CA 1
ATOM 559 C C . GLY A 1 74 ? 10.283 9.164 -21.722 1.00 61.56 74 GLY A C 1
ATOM 560 O O . GLY A 1 74 ? 11.219 9.640 -22.366 1.00 61.56 74 GLY A O 1
ATOM 561 N N . THR A 1 75 ? 9.701 8.024 -22.083 1.00 66.25 75 THR A N 1
ATOM 562 C CA . THR A 1 75 ? 10.017 7.336 -23.348 1.00 66.25 75 THR A CA 1
ATOM 563 C C . THR A 1 75 ? 9.517 8.143 -24.556 1.00 66.25 75 THR A C 1
ATOM 565 O O . THR A 1 75 ? 8.747 9.086 -24.389 1.00 66.25 75 THR A O 1
ATOM 568 N N . LYS A 1 76 ? 9.932 7.785 -25.784 1.00 60.84 76 LYS A N 1
ATOM 569 C CA . LYS A 1 76 ? 9.533 8.491 -27.025 1.00 60.84 76 LYS A CA 1
ATOM 570 C C . LYS A 1 76 ? 8.012 8.652 -27.190 1.00 60.84 76 LYS A C 1
ATOM 572 O O . LYS A 1 76 ? 7.583 9.569 -27.875 1.00 60.84 76 LYS A O 1
ATOM 577 N N . ASP A 1 77 ? 7.228 7.808 -26.522 1.00 65.62 77 ASP A N 1
ATOM 578 C CA . ASP A 1 77 ? 5.763 7.804 -26.553 1.00 65.62 77 ASP A CA 1
ATOM 579 C C . ASP A 1 77 ? 5.119 8.652 -25.435 1.00 65.62 77 ASP A C 1
ATOM 581 O O . ASP A 1 77 ? 3.915 8.557 -25.203 1.00 65.62 77 ASP A O 1
ATOM 585 N N . GLY A 1 78 ? 5.910 9.404 -24.659 1.00 71.62 78 GLY A N 1
ATOM 586 C CA . GLY A 1 78 ? 5.436 10.163 -23.492 1.00 71.62 78 GLY A CA 1
ATOM 587 C C . GLY A 1 78 ? 5.048 9.291 -22.290 1.00 71.62 78 GLY A C 1
ATOM 588 O O . GLY A 1 78 ? 4.581 9.799 -21.275 1.00 71.62 78 GLY A O 1
ATOM 589 N N . LYS A 1 79 ? 5.249 7.971 -22.382 1.00 80.81 79 LYS A N 1
ATOM 590 C CA . LYS A 1 79 ? 4.977 7.012 -21.304 1.00 80.81 79 LYS A CA 1
ATOM 591 C C . LYS A 1 79 ? 6.124 6.972 -20.289 1.00 80.81 79 LYS A C 1
ATOM 593 O O . LYS A 1 79 ? 7.285 7.141 -20.694 1.00 80.81 79 LYS A O 1
ATOM 598 N N . PRO A 1 80 ? 5.833 6.688 -19.005 1.00 84.56 80 PRO A N 1
ATOM 599 C CA . PRO A 1 80 ? 6.854 6.591 -17.974 1.00 84.56 80 PRO A CA 1
ATOM 600 C C . PRO A 1 80 ? 7.896 5.523 -18.322 1.00 84.56 80 PRO A C 1
ATOM 602 O O . PRO A 1 80 ? 7.582 4.449 -18.839 1.00 84.56 80 PRO A O 1
ATOM 605 N N . ASN A 1 81 ? 9.162 5.836 -18.063 1.00 88.94 81 ASN A N 1
ATOM 606 C CA . ASN A 1 81 ? 10.275 4.920 -18.269 1.00 88.94 81 ASN A CA 1
ATOM 607 C C . ASN A 1 81 ? 10.330 3.847 -17.163 1.00 88.94 81 ASN A C 1
ATOM 609 O O . ASN A 1 81 ? 9.707 3.979 -16.113 1.00 88.94 81 ASN A O 1
ATOM 613 N N . LYS A 1 82 ? 11.115 2.780 -17.373 1.00 90.56 82 LYS A N 1
ATOM 614 C CA . LYS A 1 82 ? 11.219 1.666 -16.409 1.00 90.56 82 LYS A CA 1
ATOM 615 C C . LYS A 1 82 ? 11.646 2.116 -15.011 1.00 90.56 82 LYS A C 1
ATOM 617 O O . LYS A 1 82 ? 11.110 1.608 -14.037 1.00 90.56 82 LYS A O 1
ATOM 622 N N . GLY A 1 83 ? 12.580 3.064 -14.914 1.00 90.50 83 GLY A N 1
ATOM 623 C CA . GLY A 1 83 ? 13.007 3.623 -13.631 1.00 90.50 83 GLY A CA 1
ATOM 624 C C . GLY A 1 83 ? 11.859 4.333 -12.916 1.00 90.50 83 GLY A C 1
ATOM 625 O O . GLY A 1 83 ? 11.604 4.050 -11.756 1.00 90.50 83 GLY A O 1
ATOM 626 N N . GLN A 1 84 ? 11.104 5.164 -13.634 1.00 90.56 84 GLN A N 1
ATOM 627 C CA . GLN A 1 84 ? 9.931 5.871 -13.118 1.00 90.56 84 GLN A CA 1
ATOM 628 C C . GLN A 1 84 ? 8.832 4.904 -12.668 1.00 90.56 84 GLN A C 1
ATOM 630 O O . GLN A 1 84 ? 8.269 5.103 -11.600 1.00 90.56 84 GLN A O 1
ATOM 635 N N . ILE A 1 85 ? 8.563 3.838 -13.434 1.00 93.19 85 ILE A N 1
ATOM 636 C CA . ILE A 1 85 ? 7.599 2.794 -13.046 1.00 93.19 85 ILE A CA 1
ATOM 637 C C . ILE A 1 85 ? 8.008 2.154 -11.720 1.00 93.19 85 ILE A C 1
ATOM 639 O O . ILE A 1 85 ? 7.184 2.029 -10.821 1.00 93.19 85 ILE A O 1
ATOM 643 N N . LEU A 1 86 ? 9.281 1.781 -11.578 1.00 95.06 86 LEU A N 1
ATOM 644 C CA . LEU A 1 86 ? 9.787 1.153 -10.358 1.00 95.06 86 LEU A CA 1
ATOM 645 C C . LEU A 1 86 ? 9.784 2.119 -9.167 1.00 95.06 86 LEU A C 1
ATOM 647 O O . LEU A 1 86 ? 9.409 1.721 -8.070 1.00 95.06 86 LEU A O 1
ATOM 651 N N . THR A 1 87 ? 10.153 3.384 -9.371 1.00 93.94 87 THR A N 1
ATOM 652 C CA . THR A 1 87 ? 10.095 4.407 -8.318 1.00 93.94 87 THR A CA 1
ATOM 653 C C . THR A 1 87 ? 8.662 4.626 -7.840 1.00 93.94 87 THR A C 1
ATOM 655 O O . THR A 1 87 ? 8.407 4.574 -6.640 1.00 93.94 87 THR A O 1
ATOM 658 N N . GLN A 1 88 ? 7.720 4.801 -8.769 1.00 93.75 88 GLN A N 1
ATOM 659 C CA . GLN A 1 88 ? 6.312 5.005 -8.431 1.00 93.75 88 GLN A CA 1
ATOM 660 C C . GLN A 1 88 ? 5.665 3.761 -7.822 1.00 93.75 88 GLN A C 1
ATOM 662 O O . GLN A 1 88 ? 4.774 3.878 -6.988 1.00 93.75 88 GLN A O 1
ATOM 667 N N . ALA A 1 89 ? 6.147 2.564 -8.160 1.00 96.12 89 ALA A N 1
ATOM 668 C CA . ALA A 1 89 ? 5.715 1.340 -7.498 1.00 96.12 89 ALA A CA 1
ATOM 669 C C . ALA A 1 89 ? 6.040 1.339 -6.005 1.00 96.12 89 ALA A C 1
ATOM 671 O O . ALA A 1 89 ? 5.192 0.975 -5.195 1.00 96.12 89 ALA A O 1
ATOM 672 N N . VAL A 1 90 ? 7.255 1.756 -5.640 1.00 96.25 90 VAL A N 1
ATOM 673 C CA . VAL A 1 90 ? 7.663 1.844 -4.232 1.00 96.25 90 VAL A CA 1
ATOM 674 C C . VAL A 1 90 ? 6.820 2.889 -3.505 1.00 96.25 90 VAL A C 1
ATOM 676 O O . VAL A 1 90 ? 6.300 2.606 -2.430 1.00 96.25 90 VAL A O 1
ATOM 679 N N . GLU A 1 91 ? 6.618 4.055 -4.122 1.00 95.62 91 GLU A N 1
ATOM 680 C CA . GLU A 1 91 ? 5.775 5.124 -3.573 1.00 95.62 91 GLU A CA 1
ATOM 681 C C . GLU A 1 91 ? 4.330 4.648 -3.343 1.00 95.62 91 GLU A C 1
ATOM 683 O O . GLU A 1 91 ? 3.760 4.871 -2.273 1.00 95.62 91 GLU A O 1
ATOM 688 N N . TYR A 1 92 ? 3.760 3.915 -4.303 1.00 97.38 92 TYR A N 1
ATOM 689 C CA . TYR A 1 92 ? 2.410 3.371 -4.189 1.00 97.38 92 TYR A CA 1
ATOM 690 C C . TYR A 1 92 ? 2.293 2.277 -3.118 1.00 97.38 92 TYR A C 1
ATOM 692 O O . TYR A 1 92 ? 1.319 2.266 -2.368 1.00 97.38 92 TYR A O 1
ATOM 700 N N . ILE A 1 93 ? 3.290 1.395 -2.981 1.00 96.50 93 ILE A N 1
ATOM 701 C CA . ILE A 1 93 ? 3.321 0.403 -1.894 1.00 96.50 93 ILE A CA 1
ATOM 702 C C . ILE A 1 93 ? 3.333 1.106 -0.535 1.00 96.50 93 ILE A C 1
ATOM 704 O O . ILE A 1 93 ? 2.539 0.750 0.333 1.00 96.50 93 ILE A O 1
ATOM 708 N N . SER A 1 94 ? 4.179 2.124 -0.356 1.00 97.25 94 SER A N 1
ATOM 709 C CA . SER A 1 94 ? 4.216 2.901 0.887 1.00 97.25 94 SER A CA 1
ATOM 710 C C . SER A 1 94 ? 2.892 3.616 1.158 1.00 97.25 94 SER A C 1
ATOM 712 O O . SER A 1 94 ? 2.436 3.655 2.299 1.00 97.25 94 SER A O 1
ATOM 714 N N . HIS A 1 95 ? 2.234 4.138 0.120 1.00 97.56 95 HIS A N 1
ATOM 715 C CA . HIS A 1 95 ? 0.901 4.720 0.253 1.00 97.56 95 HIS A CA 1
ATOM 716 C C . HIS A 1 95 ? -0.137 3.693 0.734 1.00 97.56 95 HIS A C 1
ATOM 718 O O . HIS A 1 95 ? -0.864 3.972 1.685 1.00 97.56 95 HIS A O 1
ATOM 724 N N . LEU A 1 96 ? -0.176 2.501 0.127 1.00 96.50 96 LEU A N 1
ATOM 725 C CA . LEU A 1 96 ? -1.086 1.425 0.532 1.00 96.50 96 LEU A CA 1
ATOM 726 C C . LEU A 1 96 ? -0.809 0.939 1.958 1.00 96.50 96 LEU A C 1
ATOM 728 O O . LEU A 1 96 ? -1.750 0.716 2.712 1.00 96.50 96 LEU A O 1
ATOM 732 N N . GLN A 1 97 ? 0.461 0.806 2.346 1.00 94.69 97 GLN A N 1
ATOM 733 C CA . GLN A 1 97 ? 0.846 0.444 3.714 1.00 94.69 97 GLN A CA 1
ATOM 734 C C . GLN A 1 97 ? 0.317 1.465 4.726 1.00 94.69 97 GLN A C 1
ATOM 736 O O . GLN A 1 97 ? -0.358 1.086 5.678 1.00 94.69 97 GLN A O 1
ATOM 741 N N . ASN A 1 98 ? 0.521 2.759 4.464 1.00 96.69 98 ASN A N 1
ATOM 742 C CA . ASN A 1 98 ? -0.008 3.820 5.319 1.00 96.69 98 ASN A CA 1
ATOM 743 C C . ASN A 1 98 ? -1.542 3.808 5.371 1.00 96.69 98 ASN A C 1
ATOM 745 O O . ASN A 1 98 ? -2.119 4.025 6.431 1.00 96.69 98 ASN A O 1
ATOM 749 N N . GLN A 1 99 ? -2.209 3.545 4.242 1.00 96.56 99 GLN A N 1
ATOM 750 C CA . GLN A 1 99 ? -3.667 3.453 4.191 1.00 96.56 99 GLN A CA 1
ATOM 751 C C . GLN A 1 99 ? -4.191 2.299 5.055 1.00 96.56 99 GLN A C 1
ATOM 753 O O . GLN A 1 99 ? -5.137 2.500 5.816 1.00 96.56 99 GLN A O 1
ATOM 758 N N . VAL A 1 100 ? -3.558 1.124 4.972 1.00 94.62 100 VAL A N 1
ATOM 759 C CA . VAL A 1 100 ? -3.879 -0.028 5.827 1.00 94.62 100 VAL A CA 1
ATOM 760 C C . VAL A 1 100 ? -3.680 0.331 7.298 1.00 94.62 100 VAL A C 1
ATOM 762 O O . VAL A 1 100 ? -4.575 0.088 8.101 1.00 94.62 100 VAL A O 1
ATOM 765 N N . ASP A 1 101 ? -2.565 0.969 7.653 1.00 95.06 101 ASP A N 1
ATOM 766 C CA . ASP A 1 101 ? -2.278 1.357 9.037 1.00 95.06 101 ASP A CA 1
ATOM 767 C C . ASP A 1 101 ? -3.285 2.378 9.589 1.00 95.06 101 ASP A C 1
ATOM 769 O O . ASP A 1 101 ? -3.708 2.269 10.743 1.00 95.06 101 ASP A O 1
ATOM 773 N N . THR A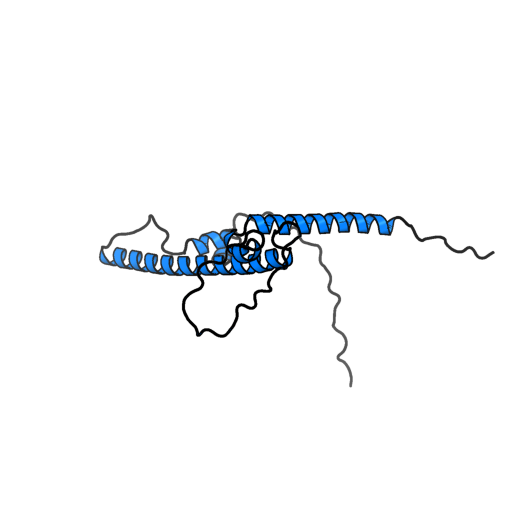 1 102 ? -3.688 3.369 8.786 1.00 96.56 102 THR A N 1
ATOM 774 C CA . THR A 1 102 ? -4.717 4.346 9.174 1.00 96.56 102 THR A CA 1
ATOM 775 C C . THR A 1 102 ? -6.051 3.657 9.428 1.00 96.56 102 THR A C 1
ATOM 777 O O . THR A 1 102 ? -6.636 3.843 10.494 1.00 96.56 102 THR A O 1
ATOM 780 N N . GLN A 1 103 ? -6.498 2.819 8.492 1.00 95.12 103 GLN A N 1
ATOM 781 C CA . GLN A 1 103 ? -7.764 2.099 8.624 1.00 95.12 103 GLN A CA 1
ATOM 782 C C . GLN A 1 103 ? -7.745 1.132 9.809 1.00 95.12 103 GLN A C 1
ATOM 784 O O . GLN A 1 103 ? -8.725 1.057 10.544 1.00 95.12 103 GLN A O 1
ATOM 789 N N . ASN A 1 104 ? -6.616 0.470 10.070 1.00 94.25 104 ASN A N 1
ATOM 790 C CA . ASN A 1 104 ? -6.469 -0.388 11.243 1.00 94.25 104 ASN A CA 1
ATOM 791 C C . ASN A 1 104 ? -6.618 0.381 12.558 1.00 94.25 104 ASN A C 1
ATOM 793 O O . ASN A 1 104 ? -7.253 -0.111 13.488 1.00 94.25 104 ASN A O 1
ATOM 797 N N . ARG A 1 105 ? -6.052 1.589 12.660 1.00 95.44 105 ARG A N 1
ATOM 798 C CA . ARG A 1 105 ? -6.206 2.419 13.868 1.00 95.44 105 ARG A CA 1
ATOM 799 C C . ARG A 1 105 ? -7.659 2.830 14.087 1.00 95.44 105 ARG A C 1
ATOM 801 O O . ARG A 1 105 ? -8.138 2.760 15.217 1.00 95.44 105 ARG A O 1
ATOM 808 N N . GLU A 1 106 ? -8.344 3.234 13.020 1.00 96.06 106 GLU A N 1
ATOM 809 C CA . GLU A 1 106 ? -9.767 3.589 13.067 1.00 96.06 106 GLU A CA 1
ATOM 810 C C . GLU A 1 106 ? -10.636 2.385 13.456 1.00 96.06 106 GLU A C 1
ATOM 812 O O . GLU A 1 106 ? -11.523 2.508 14.302 1.00 96.06 106 GLU A O 1
ATOM 817 N N . GLU A 1 107 ? -10.351 1.206 12.898 1.00 95.12 107 GLU A N 1
ATOM 818 C CA . GLU A 1 107 ? -11.055 -0.035 13.223 1.00 95.12 107 GLU A CA 1
ATOM 819 C C . GLU A 1 107 ? -10.898 -0.390 14.707 1.00 95.12 107 GLU A C 1
ATOM 821 O O . GLU A 1 107 ? -11.897 -0.626 15.385 1.00 95.12 107 GLU A O 1
ATOM 826 N N . VAL A 1 108 ? -9.677 -0.324 15.250 1.00 95.19 108 VAL A N 1
ATOM 827 C CA . VAL A 1 108 ? -9.420 -0.562 16.683 1.00 95.19 108 VAL A CA 1
ATOM 828 C C . VAL A 1 108 ? -10.184 0.431 17.563 1.00 95.19 108 VAL A C 1
ATOM 830 O O . VAL A 1 108 ? -10.770 0.039 18.576 1.00 95.19 108 VAL A O 1
ATOM 833 N N . GLU A 1 109 ? -10.222 1.713 17.191 1.00 95.31 109 GLU A N 1
ATOM 834 C CA . GLU A 1 109 ? -10.980 2.720 17.940 1.00 95.31 109 GLU A CA 1
ATOM 835 C C . GLU A 1 109 ? -12.483 2.393 17.957 1.00 95.31 109 GLU A C 1
ATOM 837 O O . GLU A 1 109 ? -13.137 2.481 19.004 1.00 95.31 109 GLU A O 1
ATOM 842 N N . LEU A 1 110 ? -13.034 1.979 16.815 1.00 94.75 110 LEU A N 1
ATOM 843 C CA . LEU A 1 110 ? -14.431 1.564 16.703 1.00 94.75 110 LEU A CA 1
ATOM 844 C C . LEU A 1 110 ? -14.711 0.288 17.505 1.00 94.75 110 LEU A C 1
ATOM 846 O O . LEU A 1 110 ? -15.694 0.255 18.246 1.00 94.75 110 LEU A O 1
ATOM 850 N N . MET A 1 111 ? -13.838 -0.718 17.442 1.00 92.25 111 MET A N 1
ATOM 851 C CA . MET A 1 111 ? -13.952 -1.952 18.232 1.00 92.25 111 MET A CA 1
ATOM 852 C C . MET A 1 111 ? -13.974 -1.655 19.737 1.00 92.25 111 MET A C 1
ATOM 854 O O . MET A 1 111 ? -14.813 -2.187 20.473 1.00 92.25 111 MET A O 1
ATOM 858 N N . MET A 1 112 ? -13.114 -0.743 20.200 1.00 92.25 112 MET A N 1
ATOM 859 C CA . MET A 1 112 ? -13.092 -0.292 21.594 1.00 92.25 112 MET A CA 1
ATOM 860 C C . MET A 1 112 ? -14.397 0.408 21.990 1.00 92.25 112 MET A C 1
ATOM 862 O O . MET A 1 112 ? -14.952 0.116 23.053 1.00 92.25 112 MET A O 1
ATOM 866 N N . LYS A 1 113 ? -14.927 1.294 21.133 1.00 93.69 113 LYS A N 1
ATOM 867 C CA . LYS A 1 113 ? -16.218 1.969 21.366 1.00 93.69 113 LYS A CA 1
ATOM 868 C C . LYS A 1 113 ? -17.378 0.978 21.429 1.00 93.69 113 LYS A C 1
ATOM 870 O O . LYS A 1 113 ? -18.189 1.066 22.349 1.00 93.69 113 LYS A O 1
ATOM 875 N N . VAL A 1 114 ? -17.440 0.020 20.504 1.00 92.12 114 VAL A N 1
ATOM 876 C CA . VAL A 1 114 ? -18.469 -1.033 20.495 1.00 92.12 114 VAL A CA 1
ATOM 877 C C . VAL A 1 114 ? -18.396 -1.854 21.779 1.00 92.12 114 VAL A C 1
ATOM 879 O O . VAL A 1 114 ? -19.406 -2.020 22.458 1.00 92.12 114 VAL A O 1
ATOM 882 N N . THR A 1 115 ? -17.195 -2.280 22.172 1.00 89.56 115 THR A N 1
ATOM 883 C CA . THR A 1 115 ? -16.976 -3.042 23.409 1.00 89.56 115 THR A CA 1
ATOM 884 C C . THR A 1 115 ? -17.398 -2.249 24.649 1.00 89.56 115 THR A C 1
ATOM 886 O O . THR A 1 115 ? -18.009 -2.796 25.569 1.00 89.56 115 THR A O 1
ATOM 889 N N . GLN A 1 116 ? -17.106 -0.947 24.685 1.00 92.00 116 GLN A N 1
ATOM 890 C CA . GLN A 1 116 ? -17.502 -0.068 25.783 1.00 92.00 116 GLN A CA 1
ATOM 891 C C . GLN A 1 116 ? -19.028 0.097 25.869 1.00 92.00 116 GLN A C 1
ATOM 893 O O . GLN A 1 116 ? -19.594 0.002 26.959 1.00 92.00 116 GLN A O 1
ATOM 898 N N . LEU A 1 117 ? -19.702 0.307 24.736 1.00 91.94 117 LEU A N 1
ATOM 899 C CA . LEU A 1 117 ? -21.160 0.454 24.673 1.00 91.94 117 LEU A CA 1
ATOM 900 C C . LEU A 1 117 ? -21.894 -0.850 25.010 1.00 91.94 117 LEU A C 1
ATOM 902 O O . LEU A 1 117 ? -22.898 -0.819 25.725 1.00 91.94 117 LEU A O 1
ATOM 906 N N . ALA A 1 118 ? -21.371 -1.990 24.551 1.00 90.25 118 ALA A N 1
ATOM 907 C CA . ALA A 1 118 ? -21.879 -3.320 24.884 1.00 90.25 118 ALA A CA 1
ATOM 908 C C . ALA A 1 118 ? -21.855 -3.556 26.403 1.00 90.25 118 ALA A C 1
ATOM 910 O O . ALA A 1 118 ? -22.861 -3.947 26.997 1.00 90.25 118 ALA A O 1
ATOM 911 N N . LYS A 1 119 ? -20.743 -3.197 27.063 1.00 89.25 119 LYS A N 1
ATOM 912 C CA . LYS A 1 119 ? -20.616 -3.257 28.530 1.00 89.25 119 LYS A CA 1
ATOM 913 C C . LYS A 1 119 ? -21.613 -2.348 29.249 1.00 89.25 119 LYS A C 1
ATOM 915 O O . LYS A 1 119 ? -22.175 -2.756 30.258 1.00 89.25 119 LYS A O 1
ATOM 920 N N . GLN A 1 120 ? -21.832 -1.131 28.749 1.00 92.56 120 GLN A N 1
ATOM 921 C CA . GLN A 1 120 ? -22.755 -0.169 29.369 1.00 92.56 120 GLN A CA 1
ATOM 922 C C . GLN A 1 120 ? -24.223 -0.579 29.233 1.00 92.56 120 GLN A C 1
ATOM 924 O O . GLN A 1 120 ? -25.007 -0.371 30.155 1.00 92.56 120 GLN A O 1
ATOM 929 N N . THR A 1 121 ? -24.588 -1.161 28.093 1.00 91.88 121 THR A N 1
ATOM 930 C CA . THR A 1 121 ? -25.975 -1.542 27.786 1.00 91.88 121 THR A CA 1
ATOM 931 C C . THR A 1 121 ? -26.293 -2.967 28.259 1.00 91.88 121 THR A C 1
ATOM 933 O O . THR A 1 121 ? -27.454 -3.365 28.295 1.00 91.88 121 THR A O 1
ATOM 936 N N . GLY A 1 122 ? -25.272 -3.748 28.631 1.00 87.06 122 GLY A N 1
ATOM 937 C CA . GLY A 1 122 ? -25.410 -5.164 28.978 1.00 87.06 122 GLY A CA 1
ATOM 938 C C . GLY A 1 122 ? -25.762 -6.048 27.777 1.00 87.06 122 GLY A C 1
ATOM 939 O O . GLY A 1 122 ? -26.254 -7.161 27.955 1.00 87.06 122 GLY A O 1
ATOM 940 N N . THR A 1 123 ? -25.543 -5.556 26.556 1.00 86.25 123 THR A N 1
ATOM 941 C CA . THR A 1 123 ? -25.806 -6.287 25.315 1.00 86.25 123 THR A CA 1
ATOM 942 C C . THR A 1 123 ? -24.592 -7.123 24.932 1.00 86.25 123 THR A C 1
ATOM 944 O O . THR A 1 123 ? -23.458 -6.651 24.948 1.00 86.25 123 THR A O 1
ATOM 947 N N . ILE A 1 124 ? -24.827 -8.385 24.575 1.00 82.19 124 ILE A N 1
ATOM 948 C CA . ILE A 1 124 ? -23.778 -9.280 24.081 1.00 82.19 124 ILE A CA 1
ATOM 949 C C . ILE A 1 124 ? -23.725 -9.141 22.557 1.00 82.19 124 ILE A C 1
ATOM 951 O O . ILE A 1 124 ? -24.717 -9.415 21.883 1.00 82.19 124 ILE A O 1
ATOM 955 N N . VAL A 1 125 ? -22.577 -8.720 22.026 1.00 82.19 125 VAL A N 1
ATOM 956 C CA . VAL A 1 125 ? -22.315 -8.603 20.582 1.00 82.19 125 VAL A CA 1
ATOM 957 C C . VAL A 1 125 ? -21.545 -9.850 20.148 1.00 82.19 125 VAL A C 1
ATOM 959 O O . VAL A 1 125 ? -20.391 -10.016 20.528 1.00 82.19 125 VAL A O 1
ATOM 962 N N . ASN A 1 126 ? -22.196 -10.748 19.405 1.00 82.56 126 ASN A N 1
ATOM 963 C CA . ASN A 1 126 ? -21.608 -12.016 18.926 1.00 82.56 126 ASN A CA 1
ATOM 964 C C . ASN A 1 126 ? -21.509 -12.088 17.394 1.00 82.56 126 ASN A C 1
ATOM 966 O O . ASN A 1 126 ? -20.955 -13.030 16.837 1.00 82.56 126 ASN A O 1
ATOM 970 N N . ASP A 1 127 ? -22.106 -11.124 16.710 1.00 83.94 127 ASP A N 1
ATOM 971 C CA . ASP A 1 127 ? -22.235 -11.031 15.261 1.00 83.94 127 ASP A CA 1
ATOM 972 C C . ASP A 1 127 ? -21.033 -10.345 14.593 1.00 83.94 127 ASP A C 1
ATOM 974 O O . ASP A 1 127 ? -20.918 -10.359 13.368 1.00 83.94 127 ASP A O 1
ATOM 978 N N . ILE A 1 128 ? -20.115 -9.780 15.385 1.00 83.19 128 ILE A N 1
ATOM 979 C CA . ILE A 1 128 ? -18.965 -9.006 14.910 1.00 83.19 128 ILE A CA 1
ATOM 980 C C . ILE A 1 128 ? -17.687 -9.510 15.587 1.00 83.19 128 ILE A C 1
ATOM 982 O O . ILE A 1 128 ? -17.671 -9.800 16.782 1.00 83.19 128 ILE A O 1
ATOM 986 N N . ASN A 1 129 ? -16.596 -9.591 14.823 1.00 82.62 129 ASN A N 1
ATOM 987 C CA . ASN A 1 129 ? -15.269 -9.871 15.364 1.00 82.62 129 ASN A CA 1
ATOM 988 C C . ASN A 1 129 ? -14.731 -8.636 16.109 1.00 82.62 129 ASN A C 1
ATOM 990 O O . ASN A 1 129 ? -14.495 -7.602 15.492 1.00 82.62 129 ASN A O 1
ATOM 994 N N . LEU A 1 130 ? -14.528 -8.764 17.420 1.00 85.19 130 LEU A N 1
ATOM 995 C CA . LEU A 1 130 ? -13.978 -7.717 18.292 1.00 85.19 130 LEU A CA 1
ATOM 996 C C . LEU A 1 130 ? -12.548 -8.022 18.767 1.00 85.19 130 LEU A C 1
ATOM 998 O O . LEU A 1 130 ? -11.989 -7.253 19.541 1.00 85.19 130 LEU A O 1
ATOM 1002 N N . GLU A 1 131 ? -11.950 -9.116 18.291 1.00 86.06 131 GLU A N 1
ATOM 1003 C CA . GLU A 1 131 ? -10.637 -9.581 18.755 1.00 86.06 131 GLU A CA 1
ATOM 1004 C C . GLU A 1 131 ? -9.501 -9.175 17.815 1.00 86.06 131 GLU A C 1
ATOM 1006 O O . GLU A 1 131 ? -8.395 -8.897 18.265 1.00 86.06 131 GLU A O 1
ATOM 1011 N N . ASN A 1 132 ? -9.758 -9.149 16.504 1.00 90.94 132 ASN A N 1
ATOM 1012 C CA . ASN A 1 132 ? -8.734 -8.863 15.498 1.00 90.94 132 ASN A CA 1
ATOM 1013 C C . ASN A 1 132 ? -9.275 -7.922 14.430 1.00 90.94 132 ASN A C 1
ATOM 1015 O O . ASN A 1 132 ? -10.427 -8.065 14.013 1.00 90.94 132 ASN A O 1
ATOM 1019 N N . THR A 1 133 ? -8.414 -7.041 13.933 1.00 92.06 133 THR A N 1
ATOM 1020 C CA . THR A 1 133 ? -8.748 -6.157 12.811 1.00 92.06 133 THR A CA 1
ATOM 1021 C C . THR A 1 133 ? -8.902 -6.935 11.507 1.00 92.06 133 THR A C 1
ATOM 1023 O O . THR A 1 133 ? -8.309 -8.002 11.294 1.00 92.06 133 THR A O 1
ATOM 1026 N N . SER A 1 134 ? -9.667 -6.374 10.581 1.00 90.88 134 SER A N 1
ATOM 1027 C CA . SER A 1 134 ? -9.850 -6.908 9.237 1.00 90.88 134 SER A CA 1
ATOM 1028 C C . SER A 1 134 ? -8.519 -7.081 8.494 1.00 90.88 134 SER A C 1
ATOM 1030 O O . SER A 1 134 ? -8.331 -8.096 7.808 1.00 90.88 134 SER A O 1
ATOM 1032 N N . ALA A 1 135 ? -7.561 -6.162 8.676 1.00 91.25 135 ALA A N 1
ATOM 1033 C CA . ALA A 1 135 ? -6.249 -6.287 8.053 1.00 91.25 135 ALA A CA 1
ATOM 1034 C C . ALA A 1 135 ? -5.424 -7.422 8.665 1.00 91.25 135 ALA A C 1
ATOM 1036 O O . ALA A 1 135 ? -4.807 -8.165 7.911 1.00 91.25 135 ALA A O 1
ATOM 1037 N N . GLU A 1 136 ? -5.435 -7.636 9.984 1.00 89.69 136 GLU A N 1
ATOM 1038 C CA . GLU A 1 136 ? -4.722 -8.771 10.598 1.00 89.69 136 GLU A CA 1
ATOM 1039 C C . GLU A 1 136 ? -5.243 -10.112 10.070 1.00 89.69 136 GLU A C 1
ATOM 1041 O O . GLU A 1 136 ? -4.459 -11.007 9.732 1.00 89.69 136 GLU A O 1
ATOM 1046 N N . VAL A 1 137 ? -6.564 -10.232 9.909 1.00 91.50 137 VAL A N 1
ATOM 1047 C CA . VAL A 1 137 ? -7.189 -11.419 9.314 1.00 91.50 137 VAL A CA 1
ATOM 1048 C C . VAL A 1 137 ? -6.764 -11.586 7.852 1.00 91.50 137 VAL A C 1
ATOM 1050 O O . VAL A 1 137 ? -6.417 -12.695 7.441 1.00 91.50 137 VAL A O 1
ATOM 1053 N N . ALA A 1 138 ? -6.754 -10.518 7.052 1.00 90.38 138 ALA A N 1
ATOM 1054 C CA . ALA A 1 138 ? -6.351 -10.585 5.646 1.00 90.38 138 ALA A CA 1
ATOM 1055 C C . ALA A 1 138 ? -4.850 -10.885 5.472 1.00 90.38 138 ALA A C 1
ATOM 1057 O O . ALA A 1 138 ? -4.486 -11.749 4.669 1.00 90.38 138 ALA A O 1
ATOM 1058 N N . LEU A 1 139 ? -3.989 -10.231 6.256 1.00 89.44 139 LEU A N 1
ATOM 1059 C CA . LEU A 1 139 ? -2.538 -10.425 6.254 1.00 89.44 139 LEU A CA 1
ATOM 1060 C C . LEU A 1 139 ? -2.168 -11.853 6.677 1.00 89.44 139 LEU A C 1
ATOM 1062 O O . LEU A 1 139 ? -1.282 -12.463 6.074 1.00 89.44 139 LEU A O 1
ATOM 1066 N N . SER A 1 140 ? -2.915 -12.449 7.612 1.00 90.62 140 SER A N 1
ATOM 1067 C CA . SER A 1 140 ? -2.694 -13.844 8.011 1.00 90.62 140 SER A CA 1
ATOM 1068 C C . SER A 1 140 ? -2.814 -14.823 6.836 1.00 90.62 140 SER A C 1
ATOM 1070 O O . SER A 1 140 ? -2.029 -15.766 6.730 1.00 90.62 140 SER A O 1
ATOM 1072 N N . ARG A 1 141 ? -3.740 -14.575 5.896 1.00 89.94 141 ARG A N 1
ATOM 1073 C CA . ARG A 1 141 ? -3.987 -15.447 4.730 1.00 89.94 141 ARG A CA 1
ATOM 1074 C C . ARG A 1 141 ? -2.830 -15.447 3.741 1.00 89.94 141 ARG A C 1
ATOM 1076 O O . ARG A 1 141 ? -2.627 -16.436 3.043 1.00 89.94 141 ARG A O 1
ATOM 1083 N N . ILE A 1 142 ? -2.083 -14.348 3.679 1.00 88.56 142 ILE A N 1
ATOM 1084 C CA . ILE A 1 142 ? -0.875 -14.234 2.854 1.00 88.56 142 ILE A CA 1
ATOM 1085 C C . ILE A 1 142 ? 0.396 -14.614 3.629 1.00 88.56 142 ILE A C 1
ATOM 1087 O O . ILE A 1 142 ? 1.491 -14.540 3.077 1.00 88.56 142 ILE A O 1
ATOM 1091 N N . GLY A 1 143 ? 0.260 -15.051 4.885 1.00 87.81 143 GLY A N 1
ATOM 1092 C CA . GLY A 1 143 ? 1.379 -15.472 5.723 1.00 87.81 143 GLY A CA 1
ATOM 1093 C C . GLY A 1 143 ? 2.131 -14.317 6.389 1.00 87.81 143 GLY A C 1
ATOM 1094 O O . GLY A 1 143 ? 3.314 -14.461 6.688 1.00 87.81 143 GLY A O 1
ATOM 1095 N N . VAL A 1 144 ? 1.476 -13.171 6.594 1.00 88.12 144 VAL A N 1
ATOM 1096 C CA . VAL A 1 144 ? 2.064 -11.966 7.193 1.00 88.12 144 VAL A CA 1
ATOM 1097 C C . VAL A 1 144 ? 1.387 -11.656 8.533 1.00 88.12 144 VAL A C 1
ATOM 1099 O O . VAL A 1 144 ? 0.169 -11.740 8.662 1.00 88.12 144 VAL A O 1
ATOM 1102 N N . GLY A 1 145 ? 2.180 -11.263 9.531 1.00 84.56 145 GLY A N 1
ATOM 1103 C CA . GLY A 1 145 ? 1.696 -10.842 10.849 1.00 84.56 145 GLY A CA 1
ATOM 1104 C C . GLY A 1 145 ? 1.535 -11.978 11.873 1.00 84.56 145 GLY A C 1
ATOM 1105 O O . GLY A 1 145 ? 1.760 -13.146 11.554 1.00 84.56 145 GLY A O 1
ATOM 1106 N N . PRO A 1 146 ? 1.157 -11.655 13.123 1.00 84.00 146 PRO A N 1
ATOM 1107 C CA . PRO A 1 146 ? 1.134 -12.612 14.236 1.00 84.00 146 PRO A CA 1
ATOM 1108 C C . PRO A 1 146 ? 0.152 -13.774 14.031 1.00 84.00 146 PRO A C 1
ATOM 1110 O O . PRO A 1 146 ? 0.461 -14.918 14.356 1.00 84.00 146 PRO A O 1
ATOM 1113 N N . LEU A 1 147 ? -1.004 -13.494 13.420 1.00 85.00 147 LEU A N 1
ATOM 1114 C CA . LEU A 1 147 ? -2.049 -14.487 13.154 1.00 85.00 147 LEU A CA 1
ATOM 1115 C C . LEU A 1 147 ? -1.672 -15.495 12.056 1.00 85.00 147 LEU A C 1
ATOM 1117 O O . LEU A 1 147 ? -2.327 -16.528 11.918 1.00 85.00 147 LEU A O 1
ATOM 1121 N N . ALA A 1 148 ? -0.617 -15.230 11.278 1.00 85.25 148 ALA A N 1
ATOM 1122 C CA . ALA A 1 148 ? -0.164 -16.141 10.230 1.00 85.25 148 ALA A CA 1
ATOM 1123 C C . ALA A 1 148 ? 0.359 -17.473 10.794 1.00 85.25 148 ALA A C 1
ATOM 1125 O O . ALA A 1 148 ? 0.129 -18.521 10.196 1.00 85.25 148 ALA A O 1
ATOM 1126 N N . ALA A 1 149 ? 1.025 -17.446 11.955 1.00 76.62 149 ALA A N 1
ATOM 1127 C CA . ALA A 1 149 ? 1.575 -18.648 12.587 1.00 76.62 149 ALA A CA 1
ATOM 1128 C C . ALA A 1 149 ? 0.480 -19.573 13.145 1.00 76.62 149 ALA A C 1
ATOM 1130 O O . ALA A 1 149 ? 0.634 -20.790 13.161 1.00 76.62 149 ALA A O 1
ATOM 1131 N N . SER A 1 150 ? -0.651 -19.005 13.566 1.00 68.56 150 SER A N 1
ATOM 1132 C CA . SER A 1 150 ? -1.785 -19.754 14.117 1.00 68.56 150 SER A CA 1
ATOM 1133 C C . SER A 1 150 ? -2.574 -20.524 13.051 1.00 68.56 150 SER A C 1
ATOM 1135 O O . SER A 1 150 ? -3.320 -21.439 13.389 1.00 68.56 150 SER A O 1
ATOM 1137 N N . ASN A 1 151 ? -2.415 -20.172 11.769 1.00 58.28 151 ASN A N 1
ATOM 1138 C CA . ASN A 1 151 ? -3.179 -20.735 10.653 1.00 58.28 151 ASN A CA 1
ATOM 1139 C C . ASN A 1 151 ? -2.431 -21.854 9.887 1.00 58.28 151 ASN A C 1
ATOM 1141 O O . ASN A 1 151 ? -2.928 -22.356 8.878 1.00 58.28 151 ASN A O 1
ATOM 1145 N N . ASP A 1 152 ? -1.256 -22.284 10.368 1.00 55.16 152 ASP A N 1
ATOM 1146 C CA . ASP A 1 152 ? -0.382 -23.296 9.731 1.00 55.16 152 ASP A CA 1
ATOM 1147 C C . ASP A 1 152 ? -0.947 -24.740 9.772 1.00 55.16 152 ASP A C 1
ATOM 1149 O O . ASP A 1 152 ? -0.281 -25.706 9.412 1.00 55.16 152 ASP A O 1
ATOM 1153 N N . GLY A 1 153 ? -2.202 -24.916 10.199 1.00 54.47 153 GLY A N 1
ATOM 1154 C CA . GLY A 1 153 ? -2.840 -26.226 10.349 1.00 54.47 153 GLY A CA 1
ATOM 1155 C C . GLY A 1 153 ? -3.675 -26.730 9.165 1.00 54.47 153 GLY A C 1
ATOM 1156 O O . GLY A 1 153 ? -4.091 -27.884 9.210 1.00 54.47 153 GLY A O 1
ATOM 1157 N N . SER A 1 154 ? -3.976 -25.925 8.133 1.00 54.34 154 SER A N 1
ATOM 1158 C CA . SER A 1 154 ? -5.034 -26.312 7.167 1.00 54.34 154 SER A CA 1
ATOM 1159 C C . SER A 1 154 ? -4.716 -26.168 5.672 1.00 54.34 154 SER A C 1
ATOM 1161 O O . SER A 1 154 ? -5.242 -26.944 4.877 1.00 54.34 154 SER A O 1
ATOM 1163 N N . VAL A 1 155 ? -3.854 -25.246 5.221 1.00 57.28 155 VAL A N 1
ATOM 1164 C CA . VAL A 1 155 ? -3.705 -25.013 3.765 1.00 57.28 155 VAL A CA 1
ATOM 1165 C C . VAL A 1 155 ? -2.277 -24.648 3.365 1.00 57.28 155 VAL A C 1
ATOM 1167 O O . VAL A 1 155 ? -1.990 -23.519 2.969 1.00 57.28 155 VAL A O 1
ATOM 1170 N N . ARG A 1 156 ? -1.359 -25.618 3.384 1.00 58.19 156 ARG A N 1
ATOM 1171 C CA . ARG A 1 156 ? -0.109 -25.485 2.623 1.00 58.19 156 ARG A CA 1
ATOM 1172 C C . ARG A 1 156 ? 0.150 -26.736 1.781 1.00 58.19 156 ARG A C 1
ATOM 1174 O O . ARG A 1 156 ? 0.365 -27.804 2.351 1.00 58.19 156 ARG A O 1
ATOM 1181 N N . PRO A 1 157 ? 0.161 -26.652 0.433 1.00 56.34 157 PRO A N 1
ATOM 1182 C CA . PRO A 1 157 ? 0.787 -27.699 -0.364 1.00 56.34 157 PRO A CA 1
ATOM 1183 C C . PRO A 1 157 ? 2.278 -27.756 0.011 1.00 56.34 157 PRO A C 1
ATOM 1185 O O . PRO A 1 157 ? 2.884 -26.707 0.258 1.00 56.34 157 PRO A O 1
ATOM 1188 N N . PRO A 1 158 ? 2.877 -28.957 0.095 1.00 50.06 158 PRO A N 1
ATOM 1189 C CA . PRO A 1 158 ? 4.204 -29.131 0.664 1.00 50.06 158 PRO A CA 1
ATOM 1190 C C . PRO A 1 158 ? 5.225 -28.286 -0.096 1.00 50.06 158 PRO A C 1
ATOM 1192 O O . PRO A 1 158 ? 5.360 -28.387 -1.319 1.00 50.06 158 PRO A O 1
ATOM 1195 N N . ALA A 1 159 ? 5.957 -27.452 0.645 1.00 57.84 159 ALA A N 1
ATOM 1196 C CA . ALA A 1 159 ? 7.102 -26.728 0.123 1.00 57.84 159 ALA A CA 1
ATOM 1197 C C . ALA A 1 159 ? 8.072 -27.745 -0.497 1.00 57.84 159 ALA A C 1
ATOM 1199 O O . ALA A 1 159 ? 8.612 -28.608 0.198 1.00 57.84 159 ALA A O 1
ATOM 1200 N N . LYS A 1 160 ? 8.284 -27.671 -1.817 1.00 56.41 160 LYS A N 1
ATOM 1201 C CA . LYS A 1 160 ? 9.349 -28.434 -2.473 1.00 56.41 160 LYS A CA 1
ATOM 1202 C C . LYS A 1 160 ? 10.665 -28.000 -1.834 1.00 56.41 160 LYS A C 1
ATOM 1204 O O . LYS A 1 160 ? 11.081 -26.859 -2.022 1.00 56.41 160 LYS A O 1
ATOM 1209 N N . LYS A 1 161 ? 11.295 -28.903 -1.074 1.00 50.62 161 LYS A N 1
ATOM 1210 C CA . LYS A 1 161 ? 12.671 -28.749 -0.597 1.00 50.62 161 LYS A CA 1
ATOM 1211 C C . LYS A 1 161 ? 13.545 -28.438 -1.809 1.00 50.62 161 LYS A C 1
ATOM 1213 O O . LYS A 1 161 ? 13.786 -29.310 -2.641 1.00 50.62 161 LYS A O 1
ATOM 1218 N N . ILE A 1 162 ? 13.988 -27.191 -1.917 1.00 55.59 162 ILE A N 1
ATOM 1219 C CA . ILE A 1 162 ? 15.127 -26.846 -2.757 1.00 55.59 162 ILE A CA 1
ATOM 1220 C C . ILE A 1 162 ? 16.299 -27.591 -2.119 1.00 55.59 162 ILE A C 1
ATOM 1222 O O . ILE A 1 162 ? 16.555 -27.447 -0.924 1.00 55.59 162 ILE A O 1
ATOM 1226 N N . SER A 1 163 ? 16.905 -28.490 -2.888 1.00 51.03 163 SER A N 1
ATOM 1227 C CA . SER A 1 163 ? 18.048 -29.294 -2.474 1.00 51.03 163 SER A CA 1
ATOM 1228 C C . SER A 1 163 ? 19.121 -28.404 -1.849 1.00 51.03 163 SER A C 1
ATOM 1230 O O . SER A 1 163 ? 19.509 -27.408 -2.456 1.00 51.03 163 SER A O 1
ATOM 1232 N N . SER A 1 164 ? 19.554 -28.794 -0.650 1.00 47.28 164 SER A N 1
ATOM 1233 C CA . SER A 1 164 ? 20.735 -28.333 0.085 1.00 47.28 164 SER A CA 1
ATOM 1234 C C . SER A 1 164 ? 21.779 -27.647 -0.806 1.00 47.28 164 SER A C 1
ATOM 1236 O O . SER A 1 164 ? 22.520 -28.318 -1.520 1.00 47.28 164 SER A O 1
ATOM 1238 N N . PHE A 1 165 ? 21.831 -26.314 -0.771 1.00 49.69 165 PHE A N 1
ATOM 1239 C CA . PHE A 1 165 ? 22.998 -25.570 -1.232 1.00 49.69 165 PHE A CA 1
ATOM 1240 C C . PHE A 1 165 ? 23.998 -25.581 -0.076 1.00 49.69 165 PHE A C 1
ATOM 1242 O O . PHE A 1 165 ? 23.864 -24.840 0.895 1.00 49.69 165 PHE A O 1
ATOM 1249 N N . GLU A 1 166 ? 24.928 -26.524 -0.152 1.00 47.09 166 GLU A N 1
ATOM 1250 C CA . GLU A 1 166 ? 26.009 -26.734 0.802 1.00 47.09 166 GLU A CA 1
ATOM 1251 C C . GLU A 1 166 ? 26.995 -25.559 0.701 1.00 47.09 166 GLU A C 1
ATOM 1253 O O . GLU A 1 166 ? 27.797 -25.464 -0.226 1.00 47.09 166 GLU A O 1
ATOM 1258 N N . TYR A 1 167 ? 26.871 -24.601 1.621 1.00 50.34 167 TYR A N 1
ATOM 1259 C CA . TYR A 1 167 ? 27.801 -23.484 1.755 1.00 50.34 167 TYR A CA 1
ATOM 1260 C C . TYR A 1 167 ? 29.035 -23.982 2.517 1.00 50.34 167 TYR A C 1
ATOM 1262 O O . TYR A 1 167 ? 28.987 -24.174 3.732 1.00 50.34 167 TYR A O 1
ATOM 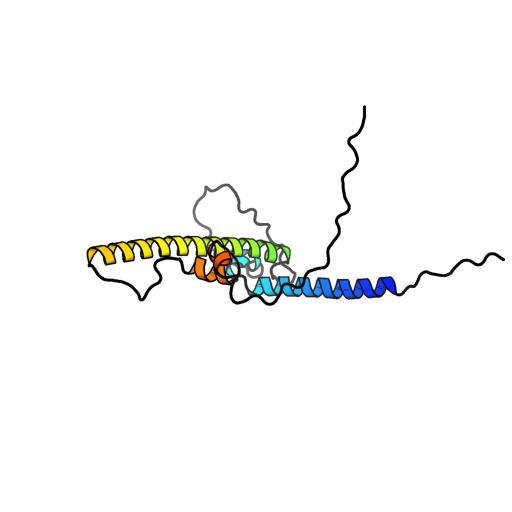1270 N N . GLY A 1 168 ? 30.104 -24.266 1.768 1.00 49.25 168 GLY A N 1
ATOM 1271 C CA . GLY A 1 168 ? 31.375 -24.787 2.269 1.00 49.25 168 GLY A CA 1
ATOM 1272 C C . GLY A 1 168 ? 31.948 -23.954 3.417 1.00 49.25 168 GLY A C 1
ATOM 1273 O O . GLY A 1 168 ? 31.948 -22.723 3.379 1.00 49.25 168 GLY A O 1
ATOM 1274 N N . GLY A 1 169 ? 32.399 -24.663 4.452 1.00 44.34 169 GLY A N 1
ATOM 1275 C CA . GLY A 1 169 ? 32.816 -24.122 5.737 1.00 44.34 169 GLY A CA 1
ATOM 1276 C C . GLY A 1 169 ? 33.973 -23.127 5.665 1.00 44.34 169 GLY A C 1
ATOM 1277 O O . GLY A 1 169 ? 35.039 -23.413 5.129 1.00 44.34 169 GLY A O 1
ATOM 1278 N N . TYR A 1 170 ? 33.770 -21.980 6.309 1.00 55.50 170 TYR A N 1
ATOM 1279 C CA . TYR A 1 170 ? 34.838 -21.096 6.766 1.00 55.50 170 TYR A CA 1
ATOM 1280 C C . TYR A 1 170 ? 35.150 -21.458 8.212 1.00 55.50 170 TYR A C 1
ATOM 1282 O O . TYR A 1 170 ? 34.603 -20.871 9.142 1.00 55.50 170 TYR A O 1
ATOM 1290 N N . GLY A 1 171 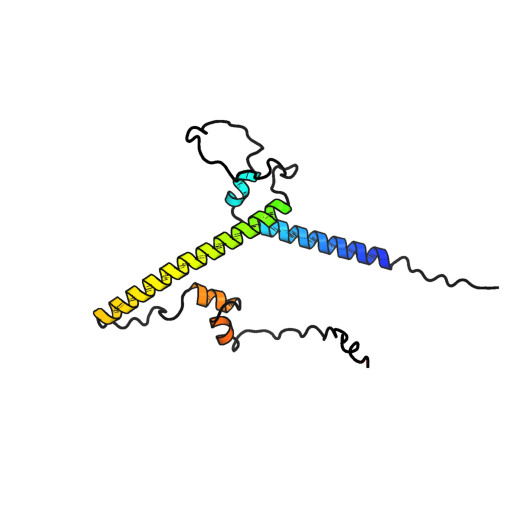? 35.966 -22.487 8.397 1.00 57.56 171 GLY A N 1
ATOM 1291 C CA . GLY A 1 171 ? 36.275 -23.015 9.718 1.00 57.56 171 GLY A CA 1
ATOM 1292 C C . GLY A 1 171 ? 37.732 -23.389 9.881 1.00 57.56 171 GLY A C 1
ATOM 1293 O O . GLY A 1 171 ? 37.977 -24.419 10.481 1.00 57.56 171 GLY A O 1
ATOM 1294 N N . GLU A 1 172 ? 38.689 -22.626 9.338 1.00 55.97 172 GLU A N 1
ATOM 1295 C CA . GLU A 1 172 ? 40.102 -22.925 9.608 1.00 55.97 172 GLU A CA 1
ATOM 1296 C C . GLU A 1 172 ? 41.061 -21.767 9.290 1.00 55.97 172 GLU A C 1
ATOM 1298 O O . GLU A 1 172 ? 41.791 -21.825 8.315 1.00 55.97 172 GLU A O 1
ATOM 1303 N N . TYR A 1 173 ? 41.080 -20.714 10.116 1.00 58.91 173 TYR A N 1
ATOM 1304 C CA . TYR A 1 173 ? 42.284 -19.887 10.328 1.00 58.91 173 TYR A CA 1
ATOM 1305 C C . TYR A 1 173 ? 42.245 -19.338 11.754 1.0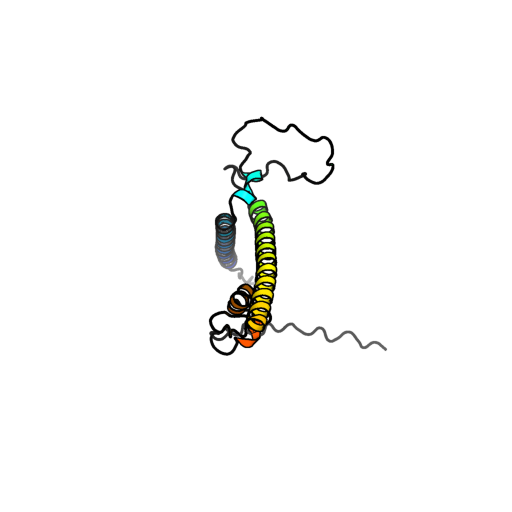0 58.91 173 TYR A C 1
ATOM 1307 O O . TYR A 1 173 ? 41.761 -18.237 12.009 1.00 58.91 173 TYR A O 1
ATOM 1315 N N . GLY A 1 174 ? 42.697 -20.154 12.699 1.00 54.28 174 GLY A N 1
ATOM 1316 C CA . GLY A 1 174 ? 42.709 -19.804 14.111 1.00 54.28 174 GLY A CA 1
ATOM 1317 C C . GLY A 1 174 ? 43.518 -20.788 14.937 1.00 54.28 174 GLY A C 1
ATOM 1318 O O . GLY A 1 174 ? 43.050 -21.206 15.986 1.00 54.28 174 GLY A O 1
ATOM 1319 N N . ASP A 1 175 ? 44.698 -21.174 14.453 1.00 50.41 175 ASP A N 1
ATOM 1320 C CA . ASP A 1 175 ? 45.753 -21.662 15.334 1.00 50.41 175 ASP A CA 1
ATOM 1321 C C . ASP A 1 175 ? 47.091 -21.077 14.877 1.00 50.41 175 ASP A C 1
ATOM 1323 O O . ASP A 1 175 ? 47.434 -21.085 13.692 1.00 50.41 175 ASP A O 1
ATOM 1327 N N . GLY A 1 176 ? 47.783 -20.465 15.823 1.00 52.16 176 GLY A N 1
ATOM 1328 C CA . GLY A 1 176 ? 48.923 -19.591 15.605 1.00 52.16 176 GLY A CA 1
ATOM 1329 C C . GLY A 1 176 ? 49.439 -19.113 16.951 1.00 52.16 176 GLY A C 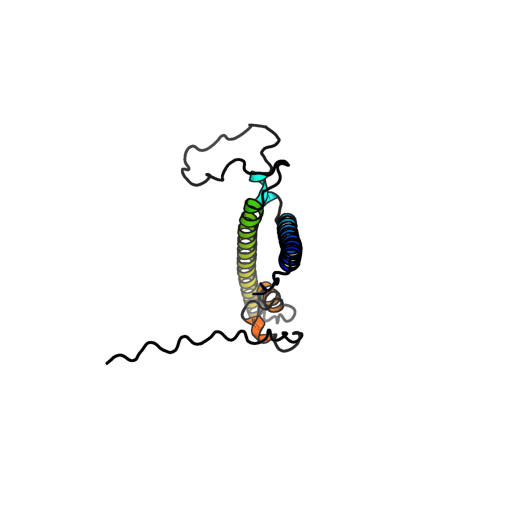1
ATOM 1330 O O . GLY A 1 176 ? 49.181 -17.975 17.323 1.00 52.16 176 GLY A O 1
ATOM 1331 N N . THR A 1 177 ? 50.059 -20.063 17.660 1.00 44.75 177 THR A N 1
ATOM 1332 C CA . THR A 1 177 ? 51.161 -19.948 18.642 1.00 44.75 177 THR A CA 1
ATOM 1333 C C . THR A 1 177 ? 51.345 -18.630 19.385 1.00 44.75 177 THR A C 1
ATOM 1335 O O . THR A 1 177 ? 51.714 -17.630 18.726 1.00 44.75 177 THR A O 1
#

Secondary structure (DSSP, 8-state):
---------THHHHHHHHHHHHHHHHHHHHHHHHHHHS-GGGGHHHHTTSS-------S-----S-----S----TTSPPPHHHHHHHHHHHHHHHHHHHHHHHHHHHHHHHHHHHHHHHHT----SS--SS-HHHHHHHHTT-STHHHHTTTT-----------------------

pLDDT: mean 74.36, std 19.79, range [38.81, 97.56]

Radius of gyration: 28.81 Å; chains: 1; bounding box: 79×70×64 Å

Organism: Saccharomyces arboricola (strain H-6 / AS 2.3317 / CBS 10644) (NCBI:txid1160507)

Sequence (177 aa):
MSSIPVGTDPGSCGANFKNDRKRRDKINDRIQELLSVIPRDFFRDYYGNSGSNDTLSESTPGALGLSSKTKGTGTKDGKPNKGQILTQAVEYISHLQNQVDTQNREEVELMMKVTQLAKQTGTIVNDINLENTSAEVALSRIGVGPLAASNDGSVRPPAKKISSFEYGGYGEYGDGT

InterPro domains:
  IPR011598 Myc-type, basic helix-loop-helix (bHLH) domain [PF00010] (19-97)
  IPR011598 Myc-type, basic helix-loop-helix (bHLH) domain [PS50888] (11-96)
  IPR011598 Myc-type, basic helix-loop-helix (bHLH) domain [SM00353] (17-102)
  IPR036638 Helix-loop-helix DNA-binding domain superfamily [G3DSA:4.10.280.10] (21-131)
  IPR036638 Helix-loop-helix DNA-binding domain superfamily [SSF47459] (19-118)
  IPR051732 Upstream Stimulatory Factor [PTHR46117] (21-103)